Protein AF-A0A1F5NVS6-F1 (afdb_monomer)

pLDDT: mean 85.34, std 7.24, range [56.88, 93.19]

Sequence (60 aa):
MSEFEKQKFSLMAELKTLCAHCRNEVAHNCRIQTIADQINQLRGVPLIVNDRFNGLLILK

Solvent-accessible surface area (backbone atoms only — not comparable to full-atom values): 3777 Å² total; per-residue (Å²): 128,55,73,61,56,51,51,53,52,51,52,44,54,57,49,31,65,79,34,73,47,56,61,67,73,47,94,80,91,52,71,61,57,55,52,43,52,57,57,67,67,64,70,60,50,74,40,67,58,94,92,34,84,77,50,65,47,65,85,128

Radius of gyration: 13.54 Å; Cα contacts (8 Å, |Δi|>4): 50; chains: 1; bounding box: 35×18×39 Å

Secondary structure (DSSP, 8-state):
--HHHHHHHHHHHHHHHTSHHHHTT-----HHHHHHHHHHH--SEEEEETTEEEEEE---

Structure (mmCIF, N/CA/C/O backbone):
data_AF-A0A1F5NVS6-F1
#
_entry.id   AF-A0A1F5NVS6-F1
#
loop_
_atom_site.group_PDB
_atom_site.id
_atom_site.type_symbol
_atom_site.label_atom_id
_atom_site.label_alt_id
_atom_site.label_comp_id
_atom_site.label_asym_id
_atom_site.label_entity_id
_atom_site.label_seq_id
_atom_site.pdbx_PDB_ins_code
_atom_site.Cartn_x
_atom_site.Cartn_y
_atom_site.Cartn_z
_atom_site.occupancy
_atom_site.B_iso_or_equiv
_atom_site.auth_seq_id
_atom_site.auth_comp_id
_atom_site.auth_asym_id
_atom_site.auth_atom_id
_atom_site.pdbx_PDB_model_num
ATOM 1 N N . MET A 1 1 ? -8.906 11.327 7.679 1.00 64.19 1 MET A N 1
ATOM 2 C CA . MET A 1 1 ? -8.455 9.935 7.446 1.00 64.19 1 MET A CA 1
ATOM 3 C C . MET A 1 1 ? -8.506 9.184 8.766 1.00 64.19 1 MET A C 1
ATOM 5 O O . MET A 1 1 ? -8.100 9.770 9.765 1.00 64.19 1 MET A O 1
ATOM 9 N N . SER A 1 2 ? -9.022 7.950 8.785 1.00 81.25 2 SER A N 1
ATOM 10 C CA . SER A 1 2 ? -8.944 7.074 9.966 1.00 81.25 2 SER A CA 1
ATOM 11 C C . SER A 1 2 ? -7.490 6.666 10.242 1.00 81.25 2 SER A C 1
ATOM 13 O O . SER A 1 2 ? -6.638 6.796 9.363 1.00 81.25 2 SER A O 1
ATOM 15 N N . GLU A 1 3 ? -7.197 6.151 11.439 1.00 81.00 3 GLU A N 1
ATOM 16 C CA . GLU A 1 3 ? -5.857 5.633 11.772 1.00 81.00 3 GLU A CA 1
ATOM 17 C C . GLU A 1 3 ? -5.405 4.529 10.805 1.00 81.00 3 GLU A C 1
ATOM 19 O O . GLU A 1 3 ? -4.255 4.509 10.375 1.00 81.00 3 GLU A O 1
ATOM 24 N N . PHE A 1 4 ? -6.334 3.683 10.356 1.00 82.94 4 PHE A N 1
ATOM 25 C CA . PHE A 1 4 ? -6.055 2.685 9.325 1.00 82.94 4 PHE A CA 1
ATOM 26 C C . PHE A 1 4 ? -5.673 3.314 7.983 1.00 82.94 4 PHE A C 1
ATOM 28 O O . PHE A 1 4 ? -4.702 2.892 7.367 1.00 82.94 4 PHE A O 1
ATOM 35 N N . GLU A 1 5 ? -6.384 4.353 7.538 1.00 82.81 5 GLU A N 1
ATOM 36 C CA . GLU A 1 5 ? -6.040 5.049 6.292 1.00 82.81 5 GLU A CA 1
ATOM 37 C C . GLU A 1 5 ? -4.659 5.719 6.378 1.00 82.81 5 GLU A C 1
ATOM 39 O O . GLU A 1 5 ? -3.915 5.713 5.399 1.00 82.81 5 GLU A O 1
ATOM 44 N N . LYS A 1 6 ? -4.277 6.247 7.551 1.00 86.12 6 LYS A N 1
ATOM 45 C CA . LYS A 1 6 ? -2.925 6.788 7.779 1.00 86.12 6 LYS A CA 1
ATOM 46 C C . LYS A 1 6 ? -1.857 5.694 7.705 1.00 86.12 6 LYS A C 1
ATOM 48 O O . LYS A 1 6 ? -0.857 5.875 7.015 1.00 86.12 6 LYS A O 1
ATOM 53 N N . GLN A 1 7 ? -2.080 4.557 8.368 1.00 85.94 7 GLN A N 1
ATOM 54 C CA . GLN A 1 7 ? -1.168 3.409 8.320 1.00 85.94 7 GLN A CA 1
ATOM 55 C C . GLN A 1 7 ? -1.028 2.857 6.900 1.00 85.94 7 GLN A C 1
ATOM 57 O O . GLN A 1 7 ? 0.088 2.646 6.432 1.00 85.94 7 GLN A O 1
ATOM 62 N N . LYS A 1 8 ? -2.147 2.694 6.184 1.00 88.12 8 LYS A N 1
ATOM 63 C CA . LYS A 1 8 ? -2.174 2.259 4.784 1.00 88.12 8 LYS A CA 1
ATOM 64 C C . LYS A 1 8 ? -1.337 3.189 3.907 1.00 88.12 8 LYS A C 1
ATOM 66 O O . LYS A 1 8 ? -0.511 2.719 3.132 1.00 88.12 8 LYS A O 1
ATOM 71 N N . PHE A 1 9 ? -1.506 4.502 4.069 1.00 88.94 9 PHE A N 1
ATOM 72 C CA . PHE A 1 9 ? -0.744 5.496 3.317 1.00 88.94 9 PHE A CA 1
ATOM 73 C C . PHE A 1 9 ? 0.762 5.435 3.620 1.00 88.94 9 PHE A C 1
ATOM 75 O O . PHE A 1 9 ? 1.562 5.418 2.686 1.00 88.94 9 PHE A O 1
ATOM 82 N N . SER A 1 10 ? 1.150 5.343 4.900 1.00 90.31 10 SER A N 1
ATOM 83 C CA . SER A 1 10 ? 2.562 5.206 5.304 1.00 90.31 10 SER A CA 1
ATOM 84 C C . SER A 1 10 ? 3.196 3.956 4.703 1.00 90.31 10 SER A C 1
ATOM 86 O O . SER A 1 10 ? 4.244 4.021 4.066 1.00 90.31 10 SER A O 1
ATOM 88 N N . LEU A 1 11 ? 2.509 2.820 4.824 1.00 88.62 11 LEU A N 1
ATOM 89 C CA . LEU A 1 11 ? 3.008 1.534 4.358 1.00 88.62 11 LEU A CA 1
ATOM 90 C C . LEU A 1 11 ? 3.129 1.495 2.828 1.00 88.62 11 LEU A C 1
ATOM 92 O O . LEU A 1 11 ? 4.099 0.965 2.291 1.00 88.62 11 LEU A O 1
ATOM 96 N N . MET A 1 12 ? 2.197 2.121 2.103 1.00 89.75 12 MET A N 1
ATOM 97 C CA . MET A 1 12 ? 2.325 2.299 0.654 1.00 89.75 12 MET A CA 1
ATOM 98 C C . MET A 1 12 ? 3.530 3.170 0.278 1.00 89.75 12 MET A C 1
ATOM 100 O O . MET A 1 12 ? 4.217 2.860 -0.698 1.00 89.75 12 MET A O 1
ATOM 104 N N . ALA A 1 13 ? 3.794 4.249 1.020 1.00 89.88 13 ALA A N 1
ATOM 105 C CA . ALA A 1 13 ? 4.947 5.113 0.776 1.00 89.88 13 ALA A CA 1
ATOM 106 C C . ALA A 1 13 ? 6.264 4.352 0.989 1.00 89.88 13 ALA A C 1
ATOM 108 O O . ALA A 1 13 ? 7.140 4.401 0.127 1.00 89.88 13 ALA A O 1
ATOM 109 N N . GLU A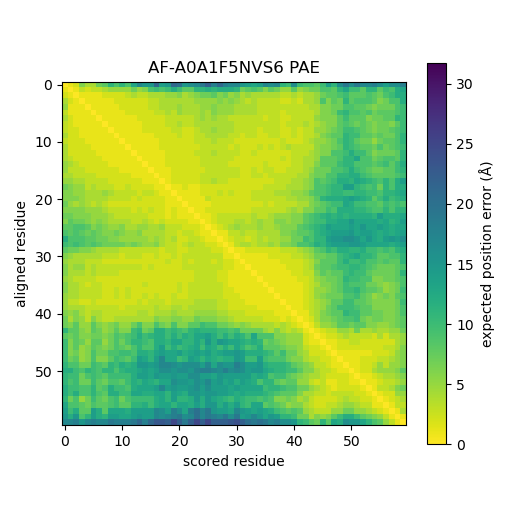 1 14 ? 6.365 3.583 2.074 1.00 91.19 14 GLU A N 1
ATOM 110 C CA . GLU A 1 14 ? 7.514 2.723 2.367 1.00 91.19 14 GLU A CA 1
ATOM 111 C C . GLU A 1 14 ? 7.724 1.668 1.278 1.00 91.19 14 GLU A C 1
ATOM 113 O O . GLU A 1 14 ? 8.825 1.562 0.735 1.00 91.19 14 GLU A O 1
ATOM 118 N N . LEU A 1 15 ? 6.669 0.951 0.875 1.00 90.38 15 LEU A N 1
ATOM 119 C CA . LEU A 1 15 ? 6.750 -0.050 -0.190 1.00 90.38 15 LEU A CA 1
ATOM 120 C C . LEU A 1 15 ? 7.282 0.548 -1.492 1.00 90.38 15 LEU A C 1
ATOM 122 O O . LEU A 1 15 ? 8.179 -0.030 -2.103 1.00 90.38 15 LEU A O 1
ATOM 126 N N . LYS A 1 16 ? 6.795 1.726 -1.901 1.00 90.00 16 LYS A N 1
ATOM 127 C CA . LYS A 1 16 ? 7.258 2.392 -3.128 1.00 90.00 16 LYS A CA 1
ATOM 128 C C . LYS A 1 16 ? 8.763 2.678 -3.122 1.00 90.0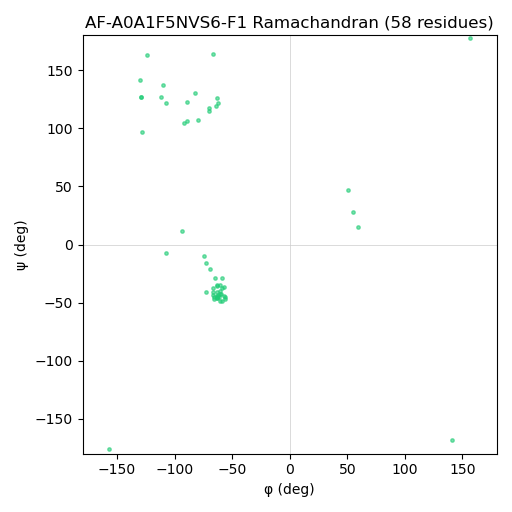0 16 LYS A C 1
ATOM 130 O O . LYS A 1 16 ? 9.364 2.676 -4.193 1.00 90.00 16 LYS A O 1
ATOM 135 N N . THR A 1 17 ? 9.391 2.873 -1.958 1.00 92.38 17 THR A N 1
ATOM 136 C CA . THR A 1 17 ? 10.847 3.100 -1.878 1.00 92.38 17 THR A CA 1
ATOM 137 C C . THR A 1 17 ? 11.683 1.871 -2.235 1.00 92.38 17 THR A C 1
ATOM 139 O O . THR A 1 17 ? 12.837 2.023 -2.635 1.00 92.38 17 THR A O 1
ATOM 142 N N . LEU A 1 18 ? 11.104 0.666 -2.163 1.00 92.81 18 LEU A N 1
ATOM 143 C CA . LEU A 1 18 ? 11.794 -0.595 -2.454 1.00 92.81 18 LEU A CA 1
ATOM 144 C C . LEU A 1 18 ? 12.021 -0.830 -3.955 1.00 92.81 18 LEU A C 1
ATOM 146 O O . LEU A 1 18 ? 12.744 -1.749 -4.335 1.00 92.81 18 LEU A O 1
ATOM 150 N N . CYS A 1 19 ? 11.420 -0.013 -4.824 1.00 93.19 19 CYS A N 1
ATOM 151 C CA . CYS A 1 19 ? 11.625 -0.075 -6.265 1.00 93.19 19 CYS A CA 1
ATOM 152 C C . CYS A 1 19 ? 11.966 1.310 -6.824 1.00 93.19 19 CYS A C 1
ATOM 154 O O . CYS A 1 19 ? 11.213 2.267 -6.651 1.00 93.19 19 CYS A O 1
ATOM 156 N N . ALA A 1 20 ? 13.075 1.410 -7.563 1.00 92.50 20 ALA A N 1
ATOM 157 C CA . ALA A 1 20 ? 13.516 2.665 -8.172 1.00 92.50 20 ALA A CA 1
ATOM 158 C C . ALA A 1 20 ? 12.474 3.254 -9.141 1.00 92.50 20 ALA A C 1
ATOM 160 O O . ALA A 1 20 ? 12.270 4.465 -9.167 1.00 92.50 20 ALA A O 1
ATOM 161 N N . HIS A 1 21 ? 11.772 2.407 -9.899 1.00 93.12 21 HIS A N 1
ATOM 162 C CA . HIS A 1 21 ? 10.721 2.856 -10.811 1.00 93.12 21 HIS A CA 1
ATOM 163 C C . HIS A 1 21 ? 9.461 3.313 -10.061 1.00 93.12 21 HIS A C 1
ATOM 165 O O . HIS A 1 21 ? 8.918 4.360 -10.400 1.00 93.12 21 HIS A O 1
ATOM 171 N N . CYS A 1 22 ? 9.039 2.599 -9.004 1.00 89.94 22 CYS A N 1
ATOM 172 C CA . CYS A 1 22 ? 7.925 3.034 -8.146 1.00 89.94 22 CYS A CA 1
ATOM 173 C C . CYS A 1 22 ? 8.213 4.380 -7.473 1.00 89.94 22 CYS A C 1
ATOM 175 O O . CYS A 1 22 ? 7.328 5.229 -7.411 1.00 89.94 22 CYS A O 1
ATOM 177 N N . ARG A 1 23 ? 9.439 4.572 -6.974 1.00 91.50 23 ARG A N 1
ATOM 178 C CA . ARG A 1 23 ? 9.873 5.811 -6.317 1.00 91.50 23 ARG A CA 1
ATOM 179 C C . ARG A 1 23 ? 9.856 7.016 -7.257 1.00 91.50 23 ARG A C 1
ATOM 181 O O . ARG A 1 23 ? 9.560 8.116 -6.811 1.00 91.50 23 ARG A O 1
ATOM 188 N N . ASN A 1 24 ? 10.177 6.802 -8.530 1.00 91.69 24 ASN A N 1
ATOM 189 C CA . ASN A 1 24 ? 10.246 7.854 -9.545 1.00 91.69 24 ASN A CA 1
ATOM 190 C C . ASN A 1 24 ? 8.938 8.012 -10.339 1.00 91.69 24 ASN A C 1
ATOM 192 O O . ASN A 1 24 ? 8.946 8.659 -11.381 1.00 91.69 24 ASN A O 1
ATOM 196 N N . GLU A 1 25 ? 7.843 7.385 -9.890 1.00 87.88 25 GLU A N 1
ATOM 197 C CA . GLU A 1 25 ? 6.526 7.434 -10.547 1.00 87.88 25 GLU A CA 1
ATOM 198 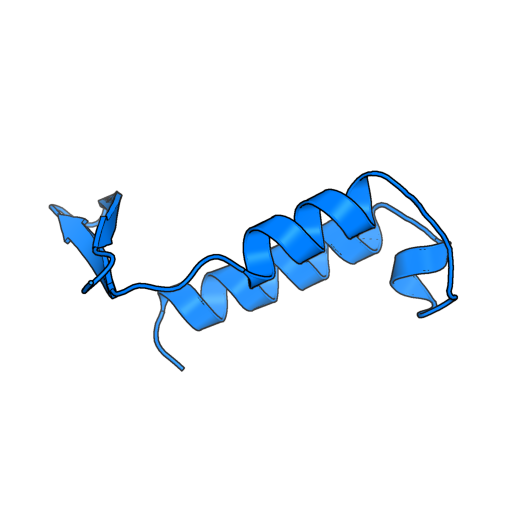C C . GLU A 1 25 ? 6.552 7.003 -12.025 1.00 87.88 25 GLU A C 1
ATOM 200 O O . GLU A 1 25 ? 5.720 7.400 -12.838 1.00 87.88 25 GLU A O 1
ATOM 205 N N . VAL A 1 26 ? 7.507 6.142 -12.380 1.00 92.12 26 VAL A N 1
ATOM 206 C CA . VAL A 1 26 ? 7.646 5.613 -13.736 1.00 92.12 26 VAL A CA 1
ATOM 207 C C . VAL A 1 26 ? 6.681 4.447 -13.914 1.00 92.12 26 VAL A C 1
ATOM 209 O O . VAL A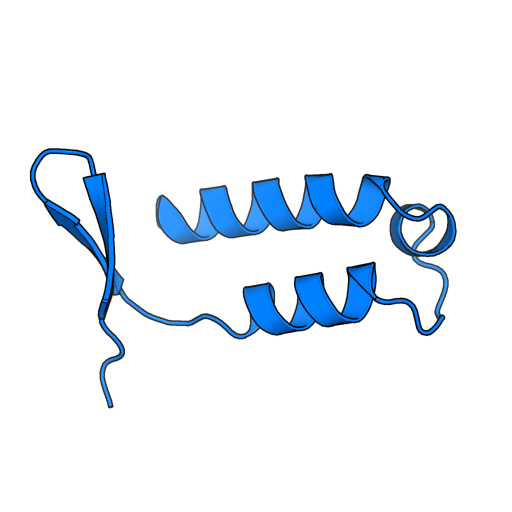 1 26 ? 6.663 3.515 -13.105 1.00 92.12 26 VAL A O 1
ATOM 212 N N . ALA A 1 27 ? 5.906 4.463 -14.999 1.00 86.06 27 ALA A N 1
ATOM 213 C CA . ALA A 1 27 ? 5.052 3.342 -15.371 1.00 86.06 27 ALA A CA 1
ATOM 214 C C . ALA A 1 27 ? 5.904 2.095 -15.650 1.00 86.06 27 ALA A C 1
ATOM 216 O O . ALA A 1 27 ? 6.789 2.099 -16.504 1.00 86.06 27 ALA A O 1
ATOM 217 N N . HIS A 1 28 ? 5.642 1.024 -14.912 1.00 91.00 28 HIS A N 1
ATOM 218 C CA . HIS A 1 28 ? 6.293 -0.270 -15.077 1.00 91.00 28 HIS A CA 1
ATOM 219 C C . HIS A 1 28 ? 5.385 -1.358 -14.489 1.00 91.00 28 HIS A C 1
ATOM 221 O O . HIS A 1 28 ? 4.266 -1.063 -14.087 1.00 91.00 28 HIS A O 1
ATOM 227 N N . ASN A 1 29 ? 5.854 -2.606 -14.467 1.00 88.81 29 ASN A N 1
ATOM 228 C CA . ASN A 1 29 ? 5.150 -3.729 -13.851 1.00 88.81 29 ASN A CA 1
ATOM 229 C C . ASN A 1 29 ? 6.112 -4.447 -12.900 1.00 88.81 29 ASN A C 1
ATOM 231 O O . ASN A 1 29 ? 6.917 -5.270 -13.337 1.00 88.81 29 ASN A O 1
ATOM 235 N N . CYS A 1 30 ? 6.059 -4.136 -11.604 1.00 93.06 30 CYS A N 1
ATOM 236 C CA . CYS A 1 30 ? 6.823 -4.868 -10.591 1.00 93.06 30 CYS A CA 1
ATOM 237 C C . CYS A 1 30 ? 5.930 -5.425 -9.480 1.00 93.06 30 CYS A C 1
ATOM 239 O O . CYS A 1 30 ? 4.809 -4.973 -9.254 1.00 93.06 30 CYS A O 1
ATOM 241 N N . ARG A 1 31 ? 6.473 -6.386 -8.722 1.00 92.31 31 ARG A N 1
ATOM 242 C CA . ARG A 1 31 ? 5.774 -6.999 -7.583 1.00 92.31 31 ARG A CA 1
ATOM 243 C C . ARG A 1 31 ? 5.406 -5.984 -6.499 1.00 92.31 31 ARG A C 1
ATOM 245 O O . ARG A 1 31 ? 4.353 -6.117 -5.891 1.00 92.31 31 ARG A O 1
ATOM 252 N N . ILE A 1 32 ? 6.248 -4.971 -6.273 1.00 91.81 32 ILE A N 1
ATOM 253 C CA . ILE A 1 32 ? 5.991 -3.916 -5.281 1.00 91.81 32 ILE A CA 1
ATOM 254 C C . ILE A 1 32 ? 4.733 -3.129 -5.642 1.00 91.81 32 ILE A C 1
ATOM 256 O O . ILE A 1 32 ? 3.897 -2.891 -4.778 1.00 91.81 32 ILE A O 1
ATOM 260 N N . GLN A 1 33 ? 4.568 -2.781 -6.917 1.00 89.19 33 GLN A N 1
ATOM 261 C CA . GLN A 1 33 ? 3.372 -2.105 -7.403 1.00 89.19 33 GLN A CA 1
ATOM 262 C C . GLN A 1 33 ? 2.129 -2.977 -7.223 1.00 89.19 33 GLN A C 1
ATOM 264 O O . GLN A 1 33 ? 1.149 -2.508 -6.659 1.00 89.19 33 GLN A O 1
ATOM 269 N N . THR A 1 34 ? 2.196 -4.264 -7.585 1.00 91.06 34 THR A N 1
ATOM 270 C CA . THR A 1 34 ? 1.079 -5.199 -7.369 1.00 91.06 34 THR A CA 1
ATOM 271 C C . THR A 1 34 ? 0.669 -5.281 -5.896 1.00 91.06 34 THR A C 1
ATOM 273 O O . THR A 1 34 ? -0.519 -5.242 -5.589 1.00 91.06 34 THR A O 1
ATOM 276 N N . ILE A 1 35 ? 1.635 -5.365 -4.977 1.00 90.00 35 ILE A N 1
ATOM 277 C CA . ILE A 1 35 ? 1.366 -5.398 -3.532 1.00 90.00 35 ILE A CA 1
ATOM 278 C C . ILE A 1 35 ? 0.759 -4.067 -3.066 1.00 90.00 35 ILE A C 1
ATOM 280 O O . ILE A 1 35 ? -0.231 -4.066 -2.337 1.00 90.00 35 ILE A O 1
A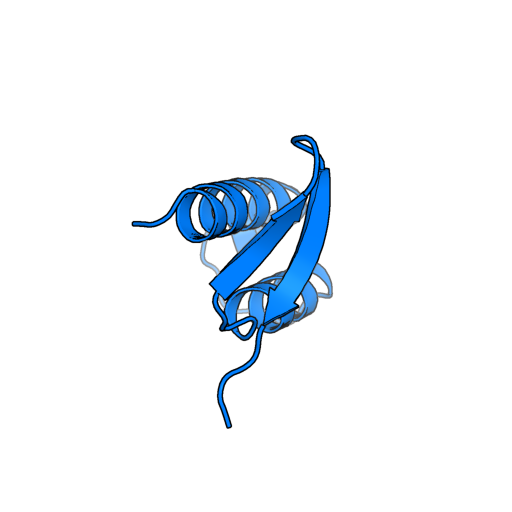TOM 284 N N . ALA A 1 36 ? 1.315 -2.933 -3.499 1.00 88.56 36 ALA A N 1
ATOM 285 C CA . ALA A 1 36 ? 0.792 -1.613 -3.154 1.00 88.56 36 ALA A CA 1
ATOM 286 C C . ALA A 1 36 ? -0.656 -1.428 -3.645 1.00 88.56 36 ALA A C 1
ATOM 288 O O . ALA A 1 36 ? -1.486 -0.897 -2.908 1.00 88.56 36 ALA A O 1
ATOM 289 N N . ASP A 1 37 ? -0.977 -1.920 -4.842 1.00 88.69 37 ASP A N 1
ATOM 290 C CA . ASP A 1 37 ? -2.327 -1.887 -5.404 1.00 88.69 37 ASP A CA 1
ATOM 291 C C . ASP A 1 37 ? -3.294 -2.776 -4.611 1.00 88.69 37 ASP A C 1
ATOM 293 O O . ASP A 1 37 ? -4.395 -2.338 -4.280 1.00 88.69 37 ASP A O 1
ATOM 297 N N . GLN A 1 38 ? -2.879 -3.991 -4.234 1.00 88.38 38 GLN A N 1
ATOM 298 C CA . GLN A 1 38 ? -3.671 -4.885 -3.377 1.00 88.38 38 GLN A CA 1
ATOM 299 C C . GLN A 1 38 ? -3.975 -4.249 -2.016 1.00 88.38 38 GLN A C 1
ATOM 301 O O . GLN A 1 38 ? -5.106 -4.313 -1.537 1.00 88.38 38 GLN A O 1
ATOM 306 N N . ILE A 1 39 ? -2.988 -3.591 -1.408 1.00 86.75 39 ILE A N 1
ATOM 307 C CA . ILE A 1 39 ? -3.157 -2.887 -0.132 1.00 86.75 39 ILE A CA 1
ATOM 308 C C . ILE A 1 39 ? -4.100 -1.696 -0.294 1.00 86.75 39 ILE A C 1
ATOM 310 O O . ILE A 1 39 ? -4.966 -1.482 0.550 1.00 86.75 39 ILE A O 1
ATOM 314 N N . ASN A 1 40 ? -3.994 -0.950 -1.395 1.00 85.81 40 ASN A N 1
ATOM 315 C CA . ASN A 1 40 ? -4.877 0.181 -1.673 1.0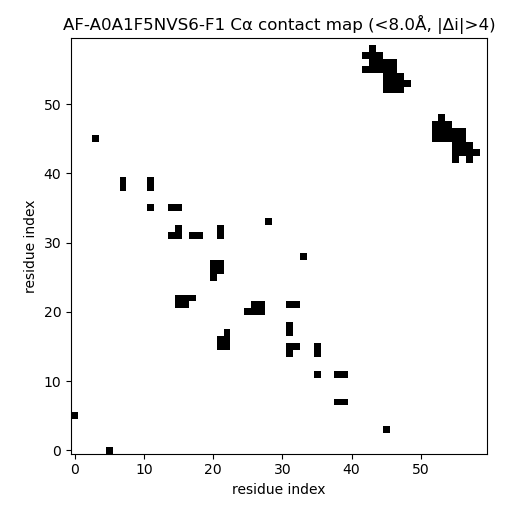0 85.81 40 ASN A CA 1
ATOM 316 C C . ASN A 1 40 ? -6.343 -0.242 -1.885 1.00 85.81 40 ASN A C 1
ATOM 318 O O . ASN A 1 40 ? -7.267 0.516 -1.582 1.00 85.81 40 ASN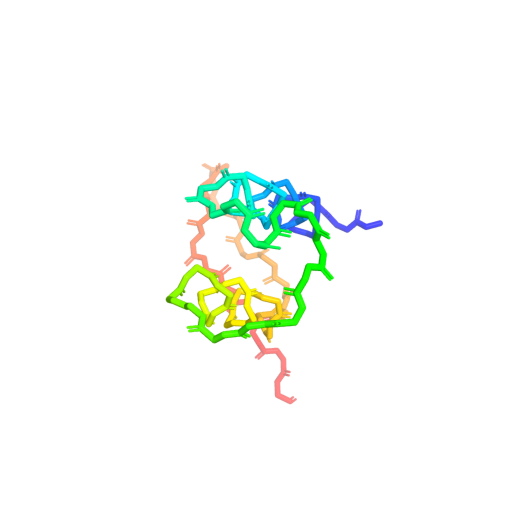 A O 1
ATOM 322 N N . GLN A 1 41 ? -6.564 -1.462 -2.381 1.00 86.50 41 GLN A N 1
ATOM 323 C CA . GLN A 1 41 ? -7.896 -2.050 -2.541 1.00 86.50 41 GLN A CA 1
ATOM 324 C C . GLN A 1 41 ? -8.541 -2.461 -1.210 1.00 86.50 41 GLN A C 1
ATOM 326 O O . GLN A 1 41 ? -9.759 -2.642 -1.172 1.00 86.50 41 GLN A O 1
ATOM 331 N N . LEU A 1 42 ? -7.774 -2.573 -0.118 1.00 84.38 42 LEU A N 1
ATOM 332 C CA . LEU A 1 42 ? -8.332 -2.857 1.201 1.00 84.38 42 LEU A CA 1
ATOM 333 C C . LEU A 1 42 ? -9.233 -1.701 1.650 1.00 84.38 42 LEU A C 1
ATOM 335 O O . LEU A 1 42 ? -8.800 -0.556 1.802 1.00 84.38 42 LEU A O 1
ATOM 339 N N . ARG A 1 43 ? -10.508 -2.023 1.876 1.00 81.12 43 ARG A N 1
ATOM 340 C CA . ARG A 1 43 ? -11.535 -1.111 2.385 1.00 81.12 43 ARG A CA 1
ATOM 341 C C . ARG A 1 43 ? -12.246 -1.768 3.558 1.00 81.12 43 ARG A C 1
ATOM 343 O O . ARG A 1 43 ? -12.516 -2.964 3.524 1.00 81.12 43 ARG A O 1
ATOM 350 N N . GLY A 1 44 ? -12.565 -0.983 4.579 1.00 79.19 44 GLY A N 1
ATOM 351 C CA . GLY A 1 44 ? -13.311 -1.460 5.737 1.00 79.19 44 GLY A CA 1
ATOM 352 C C . GLY A 1 44 ? -13.080 -0.609 6.975 1.00 79.19 44 GLY A C 1
ATOM 353 O O . GLY A 1 44 ? -12.295 0.342 6.966 1.00 79.19 44 GLY A O 1
ATOM 354 N N . VAL A 1 45 ? -13.773 -0.972 8.049 1.00 77.88 45 VAL A N 1
ATOM 355 C CA . VAL A 1 45 ? -13.537 -0.410 9.379 1.00 77.88 45 VAL A CA 1
ATOM 356 C C . VAL A 1 45 ? -12.475 -1.273 10.068 1.00 77.88 45 VAL A C 1
ATOM 358 O O . VAL A 1 45 ? -12.680 -2.483 10.185 1.00 77.88 45 VAL A O 1
ATOM 361 N N . PRO A 1 46 ? -11.333 -0.714 10.506 1.00 77.88 46 PRO A N 1
ATOM 362 C CA . PRO A 1 46 ? -10.341 -1.483 11.251 1.00 77.88 46 PRO A CA 1
ATOM 363 C C . PRO A 1 46 ? -10.937 -1.960 12.575 1.00 77.88 46 PRO A C 1
ATOM 365 O O . PRO A 1 46 ? -11.432 -1.158 13.366 1.00 77.88 46 PRO A O 1
ATOM 368 N N . LEU A 1 47 ? -10.871 -3.266 12.826 1.00 80.00 47 LEU A N 1
ATOM 369 C CA . LEU A 1 47 ? -11.256 -3.839 14.107 1.00 80.00 47 LEU A CA 1
ATOM 370 C C . LEU A 1 47 ? -10.030 -3.845 15.024 1.00 80.00 47 LEU A C 1
ATOM 372 O O . LEU A 1 47 ? -9.110 -4.649 14.849 1.00 80.00 47 LEU A O 1
ATOM 376 N N . ILE A 1 48 ? -10.025 -2.938 15.999 1.00 80.69 48 ILE A N 1
ATOM 377 C CA . ILE A 1 48 ? -8.990 -2.860 17.029 1.00 80.69 48 ILE A CA 1
ATOM 378 C C . ILE A 1 48 ? -9.587 -3.342 18.352 1.00 80.69 48 ILE A C 1
ATOM 380 O O . ILE A 1 48 ? -10.581 -2.795 18.821 1.00 80.69 48 ILE A O 1
ATOM 384 N N . VAL A 1 49 ? -8.987 -4.379 18.938 1.00 80.56 49 VAL A N 1
ATOM 385 C CA . VAL A 1 49 ? -9.384 -4.954 20.234 1.00 80.56 49 VAL A CA 1
ATOM 386 C C . VAL A 1 49 ? -8.135 -5.038 21.096 1.00 80.56 49 VAL A C 1
ATOM 388 O O . VAL A 1 49 ? -7.134 -5.604 20.655 1.00 80.56 49 VAL A O 1
ATOM 391 N N . ASN A 1 50 ? -8.188 -4.477 22.306 1.00 87.81 50 ASN A N 1
ATOM 392 C CA . ASN A 1 50 ? -7.041 -4.390 23.220 1.00 87.81 50 ASN A CA 1
ATOM 393 C C . ASN A 1 50 ? -5.791 -3.806 22.533 1.00 87.81 50 ASN A C 1
ATOM 395 O O . ASN A 1 50 ? -4.718 -4.406 22.582 1.00 87.81 50 ASN A O 1
ATOM 399 N N . ASP A 1 51 ? -5.967 -2.701 21.802 1.00 82.44 51 ASP A N 1
ATOM 400 C CA . ASP A 1 51 ? -4.913 -2.001 21.050 1.00 82.44 51 ASP A CA 1
ATOM 401 C C . ASP A 1 51 ? -4.203 -2.838 19.967 1.00 82.44 51 ASP A C 1
ATOM 403 O O . ASP A 1 51 ? -3.160 -2.446 19.444 1.00 82.44 51 ASP A O 1
ATOM 407 N N . ARG A 1 52 ? -4.769 -3.990 19.581 1.00 76.69 52 ARG A N 1
ATOM 408 C CA . ARG A 1 52 ? -4.242 -4.845 18.508 1.00 76.69 52 ARG A CA 1
ATOM 409 C C . ARG A 1 52 ? -5.143 -4.812 17.283 1.00 76.69 52 ARG A C 1
ATOM 411 O O . ARG A 1 52 ? -6.367 -4.910 17.394 1.00 76.69 52 ARG A O 1
ATOM 418 N N . PHE A 1 53 ? -4.532 -4.726 16.104 1.00 78.94 53 PHE A N 1
ATOM 419 C CA . PHE A 1 53 ? -5.236 -4.889 14.835 1.00 78.94 53 PHE A CA 1
ATOM 420 C C . PHE A 1 53 ? -5.655 -6.353 14.663 1.00 78.94 53 PHE A C 1
ATOM 422 O O . PHE A 1 53 ? -4.804 -7.237 14.605 1.00 78.94 53 PHE A O 1
ATOM 429 N N . ASN A 1 54 ? -6.963 -6.607 14.594 1.00 81.81 54 ASN A N 1
ATOM 430 C CA . ASN A 1 54 ? -7.526 -7.954 14.452 1.00 81.81 54 ASN A CA 1
ATOM 431 C C . ASN A 1 54 ? -8.093 -8.221 13.048 1.00 81.81 54 ASN A C 1
ATOM 433 O O . ASN A 1 54 ? -8.466 -9.350 12.741 1.00 81.81 54 ASN A O 1
ATOM 437 N N . GLY A 1 55 ? -8.152 -7.203 12.188 1.00 82.94 55 GLY A N 1
ATOM 438 C CA . GLY A 1 55 ? -8.619 -7.334 10.812 1.00 82.94 55 GLY A CA 1
ATOM 439 C C . GLY A 1 55 ? -9.467 -6.154 10.352 1.00 82.94 55 GLY A C 1
ATOM 440 O O . GLY A 1 55 ? -9.540 -5.111 11.006 1.00 82.94 55 GLY A O 1
ATOM 441 N N . LEU A 1 56 ? -10.115 -6.336 9.202 1.00 82.38 56 LEU A N 1
ATOM 442 C CA . LEU A 1 56 ? -11.018 -5.359 8.599 1.00 82.38 56 LEU A CA 1
ATOM 443 C C . LEU A 1 56 ? -12.453 -5.874 8.636 1.00 82.38 56 LEU A C 1
ATOM 445 O O . LEU A 1 56 ? -12.749 -6.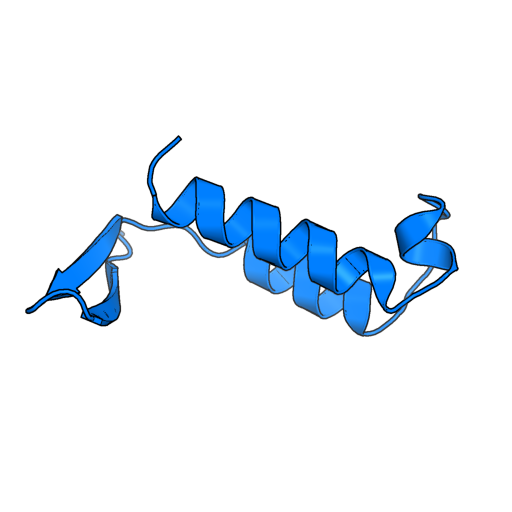957 8.135 1.00 82.38 56 LEU A O 1
ATOM 449 N N . LEU A 1 57 ? -13.352 -5.060 9.183 1.00 80.88 57 LEU A N 1
ATOM 450 C CA . LEU A 1 57 ? -14.789 -5.223 9.023 1.00 80.88 57 LEU A CA 1
ATOM 451 C C . LEU A 1 57 ? -15.184 -4.670 7.655 1.00 80.88 57 LEU A C 1
ATOM 453 O O . LEU A 1 57 ? -15.187 -3.457 7.429 1.00 80.88 57 LEU A O 1
ATOM 457 N N . ILE A 1 58 ? -15.494 -5.579 6.735 1.00 77.31 58 ILE A N 1
ATOM 458 C CA . ILE A 1 58 ? -16.004 -5.250 5.407 1.00 77.31 58 ILE A CA 1
ATOM 459 C C . ILE A 1 58 ? -17.530 -5.240 5.508 1.00 77.31 58 ILE A C 1
ATOM 461 O O . ILE A 1 58 ? -18.155 -6.295 5.609 1.00 77.31 58 ILE A O 1
ATOM 465 N N . LEU A 1 59 ? -18.126 -4.046 5.526 1.00 64.19 59 LEU A N 1
ATOM 466 C CA . LEU A 1 59 ? -19.575 -3.896 5.394 1.00 64.19 59 LEU A CA 1
ATOM 467 C C . LEU A 1 59 ? -19.937 -4.248 3.944 1.00 64.19 59 LEU A C 1
ATOM 469 O O . LEU A 1 59 ? -19.444 -3.596 3.022 1.00 64.19 59 LEU A O 1
ATOM 473 N N . LYS A 1 60 ? -20.700 -5.330 3.760 1.00 56.88 60 LYS A N 1
ATOM 474 C CA . LYS A 1 60 ? -21.271 -5.714 2.463 1.00 56.88 60 LYS A CA 1
ATOM 475 C C . LYS A 1 60 ? -22.436 -4.809 2.095 1.00 56.88 60 LYS A C 1
ATOM 477 O O . LYS A 1 60 ? -23.213 -4.477 3.016 1.00 56.88 60 LYS A O 1
#

Foldseek 3Di:
DPPLVVVLVVVLQVLLVVDPCSVVVHDDDDPSVVVNVVSVPDDADFDADPNDGPDGDDDD

Organism: NCBI:txid1817825

Mean predicted aligned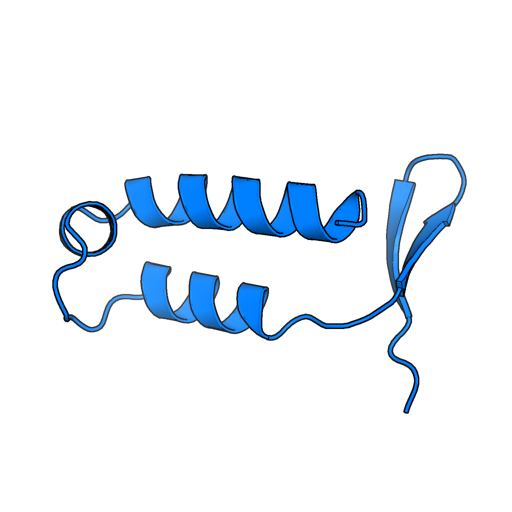 error: 6.11 Å